Protein AF-A0A229NVD4-F1 (afdb_monomer)

Solvent-accessible surface area (backbone atoms only — not comparable to full-atom values): 8097 Å² total; per-residue (Å²): 143,60,67,66,61,53,51,52,53,49,54,51,49,52,50,51,47,49,68,70,67,54,77,81,64,85,85,70,92,68,95,64,98,63,87,69,70,80,68,64,72,58,44,69,30,41,42,34,28,68,33,91,60,48,30,34,55,80,46,78,40,77,43,49,46,81,44,98,56,54,60,33,47,46,68,29,72,39,62,38,36,42,57,75,48,65,60,34,43,21,42,41,31,34,36,22,56,48,100,84,68,48,82,53,33,40,40,35,34,29,44,35,26,34,72,69,88,52,50,50,35,67,38,78,75,46,64,39,59,96,50,45,75,46,76,78,50,54,39,30,38,37,35,69

Sequence (144 aa):
MKLGIVLVLFILLVIVASVFCGHDSRCSGSSENSSFVLVDPPEIFSIVNATNLAFTAEFFSGNVLPPYSSRLPAYGVAQLQLRSSPGSSGDVVYRSRSIYGVLVAEVSFTLYTTEFFGKGEIRNIRASGPVVVTKITANELSIS

pLDDT: mean 80.45, std 18.22, range [35.78, 97.06]

Organism: NCBI:txid1619309

Radius of gyration: 28.63 Å; Cα contacts (8 Å, |Δi|>4): 285; chains: 1; bounding box: 64×23×87 Å

Structure (mmCIF, N/CA/C/O backbone):
data_AF-A0A229NVD4-F1
#
_entry.id   AF-A0A229NVD4-F1
#
loop_
_atom_site.group_PDB
_atom_site.id
_atom_site.type_symbol
_atom_site.label_atom_id
_atom_site.label_alt_id
_atom_site.label_comp_id
_atom_site.label_asym_id
_atom_site.label_entity_id
_atom_site.label_seq_id
_atom_site.pdbx_PDB_ins_code
_atom_site.Cartn_x
_atom_site.Cartn_y
_atom_site.Cartn_z
_atom_site.occupancy
_atom_site.B_iso_or_equiv
_atom_site.auth_seq_id
_atom_site.auth_comp_id
_atom_site.auth_asym_id
_atom_site.auth_atom_id
_atom_site.pdbx_PDB_model_num
ATOM 1 N N . MET A 1 1 ? 48.797 -8.116 -70.196 1.00 56.09 1 MET A N 1
ATOM 2 C CA . MET A 1 1 ? 49.203 -7.093 -69.200 1.00 56.09 1 MET A CA 1
ATOM 3 C C . MET A 1 1 ? 48.006 -6.288 -68.664 1.00 56.09 1 MET A C 1
ATOM 5 O O . MET A 1 1 ? 48.028 -5.068 -68.694 1.00 56.09 1 MET A O 1
ATOM 9 N N . LYS A 1 2 ? 46.934 -6.941 -68.189 1.00 60.28 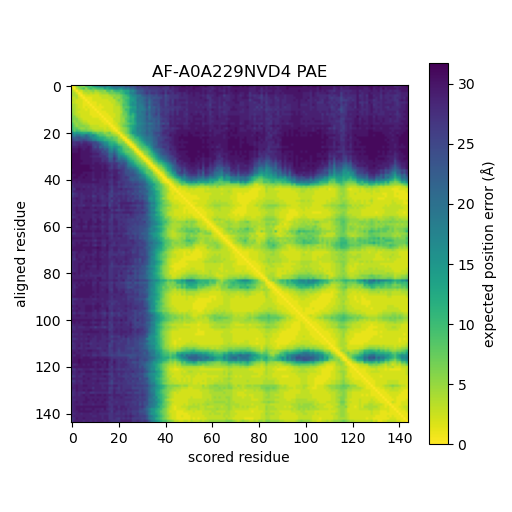2 LYS A N 1
ATOM 10 C CA . LYS A 1 2 ? 45.765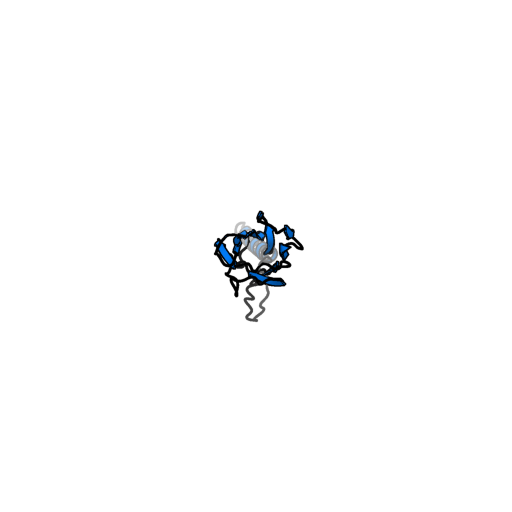 -6.246 -67.596 1.00 60.28 2 LYS A CA 1
ATOM 11 C C . LYS A 1 2 ? 45.315 -6.855 -66.262 1.00 60.28 2 LYS A C 1
ATOM 13 O O . LYS A 1 2 ? 44.740 -6.152 -65.447 1.00 60.28 2 LYS A O 1
ATOM 18 N N . LEU A 1 3 ? 45.667 -8.119 -65.999 1.00 65.81 3 LEU A N 1
ATOM 19 C CA . LEU A 1 3 ? 45.321 -8.815 -64.755 1.00 65.81 3 LEU A CA 1
ATOM 20 C C . LEU A 1 3 ? 46.042 -8.242 -63.519 1.00 65.81 3 LEU A C 1
ATOM 22 O O . LEU A 1 3 ? 45.429 -8.081 -62.473 1.00 65.81 3 LEU A O 1
ATOM 26 N N . GLY A 1 4 ? 47.328 -7.891 -63.652 1.00 75.12 4 GLY A N 1
ATOM 27 C CA . GLY A 1 4 ? 48.124 -7.367 -62.534 1.00 75.12 4 GLY A CA 1
ATOM 28 C C . GLY A 1 4 ? 47.643 -6.002 -62.037 1.00 75.12 4 GLY A C 1
ATOM 29 O O . GLY A 1 4 ? 47.584 -5.776 -60.837 1.00 75.12 4 GLY A O 1
ATOM 30 N N . ILE A 1 5 ? 47.217 -5.123 -62.950 1.00 78.62 5 ILE A N 1
ATOM 31 C CA . ILE A 1 5 ? 46.676 -3.802 -62.596 1.00 78.62 5 ILE A CA 1
ATOM 32 C C . ILE A 1 5 ? 45.346 -3.947 -61.851 1.00 78.62 5 ILE A C 1
ATOM 34 O O . ILE A 1 5 ? 45.141 -3.269 -60.852 1.00 78.62 5 ILE A O 1
ATOM 38 N N . VAL A 1 6 ? 44.476 -4.868 -62.283 1.00 78.38 6 VAL A N 1
ATOM 39 C CA . VAL A 1 6 ? 43.202 -5.142 -61.596 1.00 78.38 6 VAL A CA 1
ATOM 40 C C . VAL A 1 6 ? 43.445 -5.677 -60.184 1.00 78.38 6 VAL A C 1
ATOM 42 O O . VAL A 1 6 ? 42.773 -5.253 -59.249 1.00 78.38 6 VAL A O 1
ATOM 45 N N . LEU A 1 7 ? 44.441 -6.550 -60.010 1.00 81.00 7 LEU A N 1
ATOM 46 C CA . LEU A 1 7 ? 44.786 -7.113 -58.706 1.00 81.00 7 LEU A CA 1
ATOM 47 C C . LEU A 1 7 ? 45.343 -6.051 -57.747 1.00 81.00 7 LEU A C 1
ATOM 49 O O . LEU A 1 7 ? 44.941 -6.003 -56.588 1.00 81.00 7 LEU A O 1
ATOM 53 N N . VAL A 1 8 ? 46.199 -5.151 -58.238 1.00 82.19 8 VAL A N 1
ATOM 54 C CA . VAL A 1 8 ? 46.709 -4.023 -57.440 1.00 82.19 8 VAL A CA 1
ATOM 55 C C . VAL A 1 8 ? 45.573 -3.083 -57.038 1.00 82.19 8 VAL A C 1
ATOM 57 O O . VAL A 1 8 ? 45.501 -2.675 -55.883 1.00 82.19 8 VAL A O 1
ATOM 60 N N . LEU A 1 9 ? 44.651 -2.784 -57.955 1.00 81.75 9 LEU A N 1
ATOM 61 C CA . LEU A 1 9 ? 43.524 -1.888 -57.690 1.00 81.75 9 LEU A CA 1
ATOM 62 C C . LEU A 1 9 ? 42.536 -2.499 -56.683 1.00 81.75 9 LEU A C 1
ATOM 64 O O . LEU A 1 9 ? 42.027 -1.790 -55.819 1.00 81.75 9 LEU A O 1
ATOM 68 N N . PHE A 1 10 ? 42.330 -3.819 -56.734 1.00 80.75 10 PHE A N 1
ATOM 69 C CA . PHE A 1 10 ? 41.511 -4.549 -55.766 1.00 80.75 10 PHE A CA 1
ATOM 70 C C . PHE A 1 10 ? 42.133 -4.549 -54.364 1.00 80.75 10 PHE A C 1
ATOM 72 O O . PHE A 1 10 ? 41.445 -4.247 -53.393 1.00 80.75 10 PHE A O 1
ATOM 79 N N . ILE A 1 11 ? 43.441 -4.811 -54.249 1.00 83.31 11 ILE A N 1
ATOM 80 C CA . ILE A 1 11 ? 44.156 -4.754 -52.962 1.00 83.31 11 ILE A CA 1
ATOM 81 C C . ILE A 1 11 ? 44.088 -3.341 -52.373 1.00 83.31 11 ILE A C 1
ATOM 83 O O . ILE A 1 11 ? 43.825 -3.178 -51.183 1.00 83.31 11 ILE A O 1
ATOM 87 N N . LEU A 1 12 ? 44.270 -2.313 -53.203 1.00 83.31 12 LEU A N 1
ATOM 88 C CA . LEU A 1 12 ? 44.229 -0.924 -52.756 1.00 83.31 12 LEU A CA 1
ATOM 89 C C . LEU A 1 12 ? 42.825 -0.530 -52.271 1.00 83.31 12 LEU A C 1
ATOM 91 O O . LEU A 1 12 ? 42.696 0.139 -51.250 1.00 83.31 12 LEU A O 1
ATOM 95 N N . LEU A 1 13 ? 41.775 -1.016 -52.942 1.00 79.69 13 LEU A N 1
ATOM 96 C CA . LEU A 1 13 ? 40.386 -0.821 -52.525 1.00 79.69 13 LEU A CA 1
ATOM 97 C C . LEU A 1 13 ? 40.089 -1.517 -51.190 1.00 79.69 13 LEU A C 1
ATOM 99 O O . LEU A 1 13 ? 39.458 -0.912 -50.329 1.00 79.69 13 LEU A O 1
ATOM 103 N N . VAL A 1 14 ? 40.593 -2.738 -50.976 1.00 78.00 14 VAL A N 1
ATOM 104 C CA . VAL A 1 14 ? 40.454 -3.453 -49.693 1.00 78.00 14 VAL A CA 1
ATOM 105 C C . VAL A 1 14 ? 41.158 -2.706 -48.557 1.00 78.00 14 VAL A C 1
ATOM 107 O O . VAL A 1 14 ? 40.588 -2.579 -47.477 1.00 78.00 14 VAL A O 1
ATOM 110 N N . ILE A 1 15 ? 42.355 -2.159 -48.792 1.00 77.94 15 ILE A N 1
ATOM 111 C CA . ILE A 1 15 ? 43.084 -1.383 -47.777 1.00 77.94 15 ILE A CA 1
ATOM 112 C C . ILE A 1 15 ? 42.317 -0.103 -47.432 1.00 77.94 15 ILE A C 1
ATOM 114 O O . ILE A 1 15 ? 42.085 0.170 -46.256 1.00 77.94 15 ILE A O 1
ATOM 118 N N . VAL A 1 16 ? 41.852 0.646 -48.435 1.00 74.69 16 VAL A N 1
ATOM 119 C CA . VAL A 1 16 ? 41.035 1.853 -48.230 1.00 74.69 16 VAL A CA 1
ATOM 120 C C . VAL A 1 16 ? 39.749 1.501 -47.472 1.00 74.69 16 VAL A C 1
ATOM 122 O O . VAL A 1 16 ? 39.445 2.139 -46.469 1.00 74.69 16 VAL A O 1
ATOM 125 N N . ALA A 1 17 ? 39.046 0.434 -47.858 1.00 66.69 17 ALA A N 1
ATOM 126 C CA . ALA A 1 17 ? 37.871 -0.042 -47.135 1.00 66.69 17 ALA A CA 1
ATOM 127 C C . ALA A 1 17 ? 38.199 -0.458 -45.690 1.00 66.69 17 ALA A C 1
ATOM 129 O O . ALA A 1 17 ? 37.431 -0.139 -44.798 1.00 66.69 17 ALA A O 1
ATOM 130 N N . SER A 1 18 ? 39.343 -1.088 -45.404 1.00 63.03 18 SER A N 1
ATOM 131 C CA . SER A 1 18 ? 39.735 -1.412 -44.020 1.00 63.03 18 SER A CA 1
ATOM 132 C C . SER A 1 18 ? 40.119 -0.188 -43.184 1.00 63.03 18 SER A C 1
ATOM 134 O O . SER A 1 18 ? 39.885 -0.178 -41.980 1.00 63.03 18 SER A O 1
ATOM 136 N N . VAL A 1 19 ? 40.663 0.862 -43.807 1.00 67.38 19 VAL A N 1
ATOM 137 C CA . VAL A 1 19 ? 41.019 2.112 -43.118 1.00 67.38 19 VAL A CA 1
ATOM 138 C C . VAL A 1 19 ? 39.771 2.956 -42.842 1.00 67.38 19 VAL A C 1
ATOM 140 O O . VAL A 1 19 ? 39.679 3.563 -41.779 1.00 67.38 19 VAL A O 1
ATOM 143 N N . PHE A 1 20 ? 38.787 2.961 -43.750 1.00 59.22 20 PHE A N 1
ATOM 144 C CA . PHE A 1 20 ? 37.549 3.735 -43.588 1.00 59.22 20 PHE A CA 1
ATOM 145 C C . PHE A 1 20 ? 36.401 2.965 -42.902 1.00 59.22 20 PHE A C 1
ATOM 147 O O . PHE A 1 20 ? 35.614 3.587 -42.197 1.00 59.22 20 PHE A O 1
ATOM 154 N N . CYS A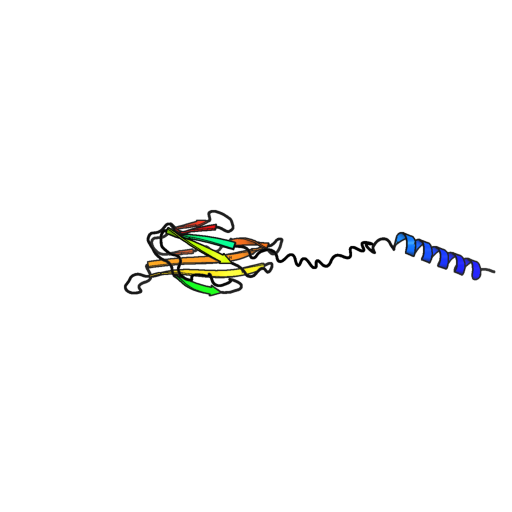 1 21 ? 36.312 1.635 -43.030 1.00 50.69 21 CYS A N 1
ATOM 155 C CA . CYS A 1 21 ? 35.349 0.789 -42.298 1.00 50.69 21 CYS A CA 1
ATOM 156 C C . CYS A 1 21 ? 35.922 0.195 -40.996 1.00 50.69 21 CYS A C 1
ATOM 158 O O . CYS A 1 21 ? 35.206 -0.487 -40.270 1.00 50.69 21 CYS A O 1
ATOM 160 N N . GLY A 1 22 ? 37.190 0.460 -40.669 1.00 47.47 22 GLY A N 1
ATOM 161 C CA . GLY A 1 22 ? 37.840 0.045 -39.419 1.00 47.47 22 GLY A CA 1
ATOM 162 C C . GLY A 1 22 ? 37.630 1.000 -38.239 1.00 47.47 22 GLY A C 1
ATOM 163 O O . GLY A 1 22 ? 38.365 0.918 -37.258 1.00 47.47 22 GLY A O 1
ATOM 164 N N . HIS A 1 23 ? 36.657 1.916 -38.324 1.00 46.22 23 HIS A N 1
ATOM 165 C CA . HIS A 1 23 ? 36.290 2.839 -37.244 1.00 46.22 23 HIS A CA 1
ATOM 166 C C . HIS A 1 23 ? 34.884 2.567 -36.685 1.00 46.22 23 HIS A C 1
ATOM 168 O O . HIS A 1 23 ? 34.161 3.493 -36.350 1.00 46.22 23 HIS A O 1
ATOM 174 N N . ASP A 1 24 ? 34.526 1.286 -36.554 1.00 49.22 24 ASP A N 1
ATOM 175 C CA . ASP A 1 24 ? 33.492 0.813 -35.614 1.00 49.22 24 ASP A CA 1
ATOM 176 C C . ASP A 1 24 ? 34.029 -0.280 -34.669 1.00 49.22 24 ASP A C 1
ATOM 178 O O . ASP A 1 24 ? 33.289 -1.024 -34.029 1.00 49.22 24 ASP A O 1
ATOM 182 N N . SER A 1 25 ? 35.351 -0.350 -34.508 1.00 45.91 25 SER A N 1
ATOM 183 C CA . SER A 1 25 ? 35.983 -1.034 -33.381 1.00 45.91 25 SER A CA 1
ATOM 184 C C . SER A 1 25 ? 36.508 0.015 -32.412 1.00 45.91 25 SER A C 1
ATOM 186 O O . SER A 1 25 ? 37.614 0.533 -32.567 1.00 45.91 25 SER A O 1
ATOM 188 N N . ARG A 1 26 ? 35.682 0.336 -31.410 1.00 41.56 26 ARG A N 1
ATOM 189 C CA . ARG A 1 26 ? 36.076 1.074 -30.207 1.00 41.56 26 ARG A CA 1
ATOM 190 C C . ARG A 1 26 ? 37.364 0.475 -29.636 1.00 41.56 26 ARG A C 1
ATOM 192 O O . ARG A 1 26 ? 37.337 -0.558 -28.971 1.00 41.56 26 ARG A O 1
ATOM 199 N N . CYS A 1 27 ? 38.478 1.165 -29.841 1.00 37.88 27 CYS A N 1
ATOM 200 C CA . CYS A 1 27 ? 39.596 1.106 -28.919 1.00 37.88 27 CYS A CA 1
ATOM 201 C C . CYS A 1 27 ? 39.141 1.737 -27.603 1.00 37.88 27 CYS A C 1
ATOM 203 O O . CYS A 1 27 ? 38.897 2.937 -27.545 1.00 37.88 27 CYS A O 1
ATOM 205 N N . SER A 1 28 ? 39.044 0.927 -26.557 1.00 36.41 28 SER A N 1
ATOM 206 C CA . SER A 1 28 ? 39.502 1.3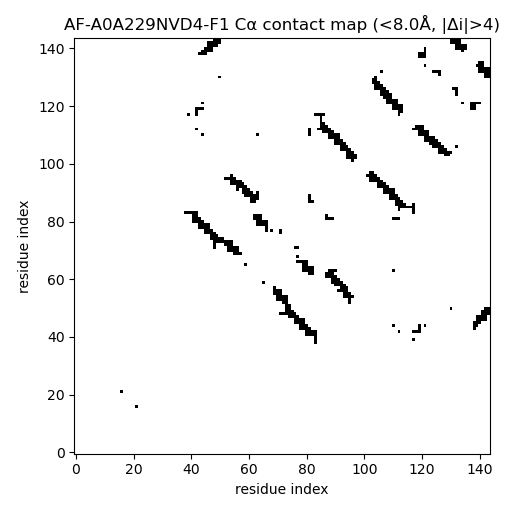31 -25.233 1.00 36.41 28 SER A CA 1
ATOM 207 C C . SER A 1 28 ? 39.819 0.071 -24.450 1.00 36.41 28 SER A C 1
ATOM 209 O O . SER A 1 28 ? 38.948 -0.561 -23.857 1.00 36.41 28 SER A O 1
ATOM 211 N N . GLY A 1 29 ? 41.102 -0.286 -24.459 1.00 41.91 29 GLY A N 1
ATOM 212 C CA . GLY A 1 29 ? 41.678 -0.969 -23.320 1.00 41.91 29 GLY A CA 1
ATOM 213 C C . GLY A 1 29 ? 41.555 -0.038 -22.119 1.00 41.91 29 GLY A C 1
ATOM 214 O O . GLY A 1 29 ? 42.358 0.873 -21.959 1.00 41.91 29 GLY A O 1
ATOM 215 N N . SER A 1 30 ? 40.534 -0.267 -21.301 1.00 35.78 30 SER A N 1
ATOM 216 C CA . SER A 1 30 ? 40.597 0.035 -19.880 1.00 35.78 30 SER A CA 1
ATOM 217 C C . SER A 1 30 ? 40.545 -1.300 -19.160 1.00 35.78 30 SER A C 1
ATOM 219 O O . SER A 1 30 ? 39.499 -1.934 -19.031 1.00 35.78 30 SER A O 1
ATOM 221 N N . SER A 1 31 ? 41.727 -1.764 -18.773 1.00 46.84 31 SER A N 1
ATOM 222 C CA . SER A 1 31 ? 41.889 -2.766 -17.736 1.00 46.84 31 SER A CA 1
ATOM 223 C C . SER A 1 31 ? 41.525 -2.111 -16.408 1.00 46.84 31 SER A C 1
ATOM 225 O O . SER A 1 31 ? 42.416 -1.671 -15.697 1.00 46.84 31 SER A O 1
ATOM 227 N N . GLU A 1 32 ? 40.242 -2.079 -16.066 1.00 40.81 32 GLU A N 1
ATOM 228 C CA . GLU A 1 32 ? 39.802 -2.152 -14.676 1.00 40.81 32 GLU A CA 1
ATOM 229 C C . GLU A 1 32 ? 38.520 -2.975 -14.629 1.00 40.81 32 GLU A C 1
ATOM 231 O O . GLU A 1 32 ? 37.506 -2.642 -15.243 1.00 40.81 32 GLU A O 1
ATOM 236 N N . ASN A 1 33 ? 38.605 -4.092 -13.909 1.00 42.56 33 ASN A N 1
ATOM 237 C CA . ASN A 1 33 ? 37.487 -4.922 -13.498 1.00 42.56 33 ASN A CA 1
ATOM 238 C C . ASN A 1 33 ? 36.386 -4.060 -12.875 1.00 42.56 33 ASN A C 1
ATOM 240 O O . ASN A 1 33 ? 36.372 -3.811 -11.675 1.00 42.56 33 ASN A O 1
ATOM 244 N N . SER A 1 34 ? 35.427 -3.643 -13.679 1.00 41.88 34 SER A N 1
ATOM 245 C CA . SER A 1 34 ? 34.122 -3.253 -13.183 1.00 41.88 34 SER A CA 1
ATOM 246 C C . SER A 1 34 ? 33.108 -3.560 -14.268 1.00 41.88 34 SER A C 1
ATOM 248 O O . SER A 1 34 ? 32.629 -2.700 -15.000 1.00 41.88 34 SER A O 1
ATOM 250 N N . SER A 1 35 ? 32.702 -4.830 -14.326 1.00 41.59 35 SER A N 1
ATOM 251 C CA . SER A 1 35 ? 31.300 -5.108 -14.610 1.00 41.59 35 SER A CA 1
ATOM 252 C C . SER A 1 35 ? 30.491 -4.464 -13.481 1.00 41.59 35 SER A C 1
ATOM 254 O O . SER A 1 35 ? 30.053 -5.133 -12.545 1.00 41.59 35 SER A O 1
ATOM 256 N N . PHE A 1 36 ? 30.344 -3.142 -13.519 1.00 39.72 36 PHE A N 1
ATOM 257 C CA . PHE A 1 36 ? 29.258 -2.499 -12.823 1.00 39.72 36 PHE A CA 1
ATOM 258 C C . PHE A 1 36 ? 28.032 -2.914 -13.622 1.00 39.72 36 PHE A C 1
ATOM 260 O O . PHE A 1 36 ? 27.645 -2.290 -14.608 1.00 39.72 36 PHE A O 1
ATOM 267 N N . VAL A 1 37 ? 27.471 -4.061 -13.240 1.00 40.97 37 VAL A N 1
ATOM 268 C CA . VAL A 1 37 ? 26.048 -4.269 -13.431 1.00 40.97 37 VAL A CA 1
ATOM 269 C C . VAL A 1 37 ? 25.449 -3.036 -12.774 1.00 40.97 37 VAL A C 1
ATOM 271 O O . VAL A 1 37 ? 25.568 -2.874 -11.560 1.00 40.97 37 VAL A O 1
ATOM 274 N N . LEU A 1 38 ? 24.914 -2.117 -13.579 1.00 39.84 38 LEU A N 1
ATOM 275 C CA . LEU A 1 38 ? 23.942 -1.152 -13.097 1.00 39.84 38 LEU A CA 1
ATOM 276 C C . LEU A 1 38 ? 22.777 -2.009 -12.607 1.00 39.84 38 LEU A C 1
ATOM 278 O O . LEU A 1 38 ? 21.843 -2.314 -13.341 1.00 39.84 38 LEU A O 1
ATOM 282 N N . VAL A 1 39 ? 22.914 -2.524 -11.387 1.00 46.12 39 VAL A N 1
ATOM 283 C CA . VAL A 1 39 ? 21.798 -3.006 -10.606 1.00 46.12 39 VAL A CA 1
ATOM 284 C C . VAL A 1 39 ? 21.076 -1.714 -10.300 1.00 46.12 39 VAL A C 1
ATOM 286 O O . VAL A 1 39 ? 21.439 -1.025 -9.347 1.00 46.12 39 VAL A O 1
ATOM 289 N N . ASP A 1 40 ? 20.157 -1.323 -11.185 1.00 53.22 40 ASP A N 1
ATOM 290 C CA . ASP A 1 40 ? 19.234 -0.240 -10.881 1.00 53.22 40 ASP A CA 1
ATOM 291 C C . ASP A 1 40 ? 18.695 -0.546 -9.482 1.00 53.22 40 ASP A C 1
ATOM 293 O O . ASP A 1 40 ? 18.187 -1.664 -9.269 1.00 53.22 40 ASP A O 1
ATOM 297 N N . PRO A 1 41 ? 18.918 0.355 -8.503 1.00 56.09 41 PRO A N 1
ATOM 298 C CA . PRO A 1 41 ? 18.549 0.089 -7.127 1.00 56.09 41 PRO A CA 1
ATOM 299 C C . PRO A 1 41 ? 17.070 -0.306 -7.105 1.00 56.09 41 PRO A C 1
ATOM 301 O O . PRO A 1 41 ? 16.283 0.268 -7.859 1.00 56.09 41 PRO A O 1
ATOM 304 N N . PRO A 1 42 ? 16.680 -1.317 -6.307 1.00 63.03 42 PRO A N 1
ATOM 305 C CA . PRO A 1 42 ? 15.287 -1.725 -6.239 1.00 63.03 42 PRO A CA 1
ATOM 306 C C . PRO A 1 42 ? 14.444 -0.504 -5.885 1.00 63.03 42 PRO A C 1
ATOM 308 O O . PRO A 1 42 ? 14.696 0.163 -4.881 1.00 63.03 42 PRO A O 1
ATOM 311 N N . GLU A 1 43 ? 13.472 -0.202 -6.737 1.00 78.00 43 GLU A N 1
ATOM 312 C CA . GLU A 1 43 ? 12.620 0.963 -6.564 1.00 78.00 43 GLU A CA 1
ATOM 313 C C . GLU A 1 43 ? 11.815 0.813 -5.266 1.00 78.00 43 GLU A C 1
ATOM 315 O O . GLU A 1 43 ? 11.134 -0.200 -5.047 1.00 78.00 43 GLU A O 1
ATOM 320 N N . ILE A 1 44 ? 11.931 1.812 -4.388 1.00 87.00 44 ILE A N 1
ATOM 321 C CA . ILE A 1 44 ? 11.309 1.813 -3.063 1.00 87.00 44 ILE A CA 1
ATOM 322 C C . ILE A 1 44 ? 10.005 2.606 -3.122 1.00 87.00 44 ILE A C 1
ATOM 324 O O . ILE A 1 44 ? 9.978 3.760 -3.550 1.00 87.00 44 ILE A O 1
ATOM 328 N N . PHE A 1 45 ? 8.938 1.991 -2.624 1.00 90.50 45 PHE A N 1
ATOM 329 C CA . PHE A 1 45 ? 7.611 2.580 -2.498 1.00 90.50 45 PHE A CA 1
ATOM 330 C C . PHE A 1 45 ? 7.284 2.798 -1.025 1.00 90.50 45 PHE A C 1
ATOM 332 O O . PHE A 1 45 ? 7.475 1.895 -0.210 1.00 90.50 45 PHE A O 1
ATOM 339 N N . SER A 1 46 ? 6.778 3.980 -0.681 1.00 93.19 46 SER A N 1
ATOM 340 C CA . SER A 1 46 ? 6.446 4.360 0.693 1.00 93.19 46 SER A CA 1
ATOM 341 C C . SER A 1 46 ? 4.934 4.410 0.892 1.00 93.19 46 SER A C 1
ATOM 343 O O . SER A 1 46 ? 4.226 5.093 0.154 1.00 93.19 46 SER A O 1
ATOM 345 N N . ILE A 1 47 ? 4.437 3.685 1.893 1.00 94.56 47 ILE A N 1
ATOM 346 C CA . ILE A 1 47 ? 3.027 3.667 2.287 1.00 94.56 47 ILE A CA 1
ATOM 347 C C . ILE A 1 47 ? 2.919 4.238 3.697 1.00 94.56 47 ILE A C 1
ATOM 349 O O . ILE A 1 47 ? 3.322 3.598 4.670 1.00 94.56 47 ILE A O 1
ATOM 353 N N . VAL A 1 48 ? 2.376 5.444 3.803 1.00 95.88 48 VAL A N 1
ATOM 354 C CA . VAL A 1 48 ? 2.175 6.167 5.057 1.00 95.88 48 VAL A CA 1
ATOM 355 C C . VAL A 1 48 ? 0.763 5.901 5.560 1.00 95.88 48 VAL A C 1
ATOM 357 O O . VAL A 1 48 ? -0.218 6.110 4.852 1.00 95.88 48 VAL A O 1
ATOM 360 N N . ASN A 1 49 ? 0.644 5.446 6.799 1.00 96.88 49 ASN A N 1
ATOM 361 C CA . ASN A 1 49 ? -0.630 5.291 7.475 1.00 96.88 49 ASN A CA 1
ATOM 362 C C . ASN A 1 49 ? -0.822 6.440 8.459 1.00 96.88 49 ASN A C 1
ATOM 364 O O . ASN A 1 49 ? -0.241 6.420 9.534 1.00 96.88 49 ASN A O 1
ATOM 368 N N . ALA A 1 50 ? -1.650 7.418 8.109 1.00 95.69 50 ALA A N 1
ATOM 369 C CA . ALA A 1 50 ? -2.029 8.541 8.960 1.00 95.69 50 ALA A CA 1
ATOM 370 C C . ALA A 1 50 ? -3.296 8.266 9.799 1.00 95.69 50 ALA A C 1
ATOM 372 O O . ALA A 1 50 ? -3.806 9.171 10.459 1.00 95.69 50 ALA A O 1
ATOM 373 N N . THR A 1 51 ? -3.803 7.029 9.798 1.00 95.56 51 THR A N 1
ATOM 374 C CA . THR A 1 51 ? -4.995 6.632 10.561 1.00 95.56 51 THR A CA 1
ATOM 375 C C . THR A 1 51 ? -4.637 6.059 11.935 1.00 95.56 51 THR A C 1
ATOM 377 O O . THR A 1 51 ? -3.503 5.646 12.194 1.00 95.56 51 THR A O 1
ATOM 380 N N . ASN A 1 52 ? -5.643 5.954 12.808 1.00 95.25 52 ASN A N 1
ATOM 381 C CA . ASN A 1 52 ? -5.550 5.211 14.069 1.00 95.25 52 ASN A CA 1
ATOM 382 C C . ASN A 1 52 ? -5.716 3.685 13.895 1.00 95.25 52 ASN A C 1
ATOM 384 O O . ASN A 1 52 ? -5.681 2.945 14.881 1.00 95.25 52 ASN A O 1
ATOM 388 N N . LEU A 1 53 ? -5.911 3.205 12.665 1.00 94.62 53 LEU A N 1
ATOM 389 C CA . LEU A 1 53 ? -6.087 1.795 12.351 1.00 94.62 53 LEU A CA 1
ATOM 390 C C . LEU A 1 53 ? -4.730 1.170 12.044 1.00 94.62 53 LEU A C 1
ATOM 392 O O . LEU A 1 53 ? -3.934 1.724 11.295 1.00 94.62 53 LEU A O 1
ATOM 396 N N . ALA A 1 54 ? -4.462 -0.017 12.582 1.00 95.31 54 ALA A N 1
ATOM 397 C CA . ALA A 1 54 ? -3.340 -0.820 12.111 1.00 95.31 54 ALA A CA 1
ATOM 398 C C . ALA A 1 54 ? -3.788 -1.663 10.914 1.00 95.31 54 ALA A C 1
ATOM 400 O O . ALA A 1 54 ? -4.864 -2.269 10.943 1.00 95.31 54 ALA A O 1
ATOM 401 N N . PHE A 1 55 ? -2.938 -1.740 9.897 1.00 95.69 55 PHE A N 1
ATOM 402 C CA . PHE A 1 55 ? -3.148 -2.585 8.732 1.00 95.69 55 PHE A CA 1
ATOM 403 C C . PHE A 1 55 ? -2.184 -3.767 8.743 1.00 95.69 55 PHE A C 1
ATOM 405 O O . PHE A 1 55 ? -1.065 -3.687 9.250 1.00 95.69 55 PHE A O 1
ATOM 412 N N . THR A 1 56 ? -2.624 -4.876 8.168 1.00 95.38 56 THR A N 1
ATOM 413 C CA . THR A 1 56 ? -1.801 -6.051 7.893 1.00 95.38 56 THR A CA 1
ATOM 414 C C . THR A 1 56 ? -1.880 -6.337 6.407 1.00 95.38 56 THR A C 1
ATOM 416 O O . THR A 1 56 ? -2.966 -6.325 5.827 1.00 95.38 56 THR A O 1
ATOM 419 N N . ALA A 1 57 ? -0.735 -6.556 5.781 1.00 92.12 57 ALA A N 1
ATOM 420 C CA . ALA A 1 57 ? -0.675 -6.990 4.408 1.00 92.12 57 ALA A CA 1
ATOM 421 C C . ALA A 1 57 ? -1.108 -8.455 4.323 1.00 92.12 57 ALA A C 1
ATOM 423 O O . ALA A 1 57 ? -0.484 -9.329 4.927 1.00 92.12 57 ALA A O 1
ATOM 424 N N . GLU A 1 58 ? -2.195 -8.708 3.600 1.00 89.12 58 GLU A N 1
ATOM 425 C CA . GLU A 1 58 ? -2.771 -10.049 3.447 1.00 89.12 58 GLU A CA 1
ATOM 426 C C . GLU A 1 58 ? -2.459 -10.665 2.082 1.00 89.12 58 GLU A C 1
ATOM 428 O O . GLU A 1 58 ? -2.477 -11.886 1.947 1.00 89.12 58 GLU A O 1
ATOM 433 N N . PHE A 1 59 ? -2.174 -9.844 1.069 1.00 87.38 59 PHE A N 1
ATOM 434 C CA . PHE A 1 59 ? -1.945 -10.326 -0.287 1.00 87.38 59 PHE A CA 1
ATOM 435 C C . PHE A 1 59 ? -0.821 -9.558 -0.974 1.00 87.38 59 PHE A C 1
ATOM 437 O O . PHE A 1 59 ? -0.808 -8.325 -0.972 1.00 87.38 59 PHE A O 1
ATOM 444 N N . PHE A 1 60 ? 0.079 -10.327 -1.584 1.00 88.62 60 PHE A N 1
ATOM 445 C CA . PHE A 1 60 ? 1.127 -9.867 -2.483 1.00 88.62 60 PHE A CA 1
ATOM 446 C C . PHE A 1 60 ? 1.123 -10.767 -3.714 1.00 88.62 60 PHE A C 1
ATOM 448 O O . PHE A 1 60 ? 1.142 -11.993 -3.579 1.00 88.62 60 PHE A O 1
ATOM 455 N N . SER A 1 61 ? 1.115 -10.177 -4.902 1.00 88.38 61 SER A N 1
ATOM 456 C CA . SER A 1 61 ? 1.242 -10.902 -6.169 1.00 88.38 61 SER A CA 1
ATOM 457 C C . SER A 1 61 ? 2.347 -10.306 -7.039 1.00 88.38 61 SER A C 1
ATOM 459 O O . SER A 1 61 ? 2.807 -9.184 -6.821 1.00 88.38 61 SER A O 1
ATOM 461 N N . GLY A 1 62 ? 2.765 -11.059 -8.058 1.00 86.50 62 GLY A N 1
ATOM 462 C CA . GLY A 1 62 ? 3.717 -10.587 -9.060 1.00 86.50 62 GLY A CA 1
ATOM 463 C C . GLY A 1 62 ? 5.145 -10.470 -8.529 1.00 86.50 62 GLY A C 1
ATOM 464 O O . GLY A 1 62 ? 5.624 -11.337 -7.800 1.00 86.50 62 GLY A O 1
ATOM 465 N N . ASN A 1 63 ? 5.830 -9.398 -8.925 1.00 84.75 63 ASN A N 1
ATOM 466 C CA . ASN A 1 63 ? 7.256 -9.183 -8.660 1.00 84.75 63 ASN A CA 1
ATOM 467 C C . ASN A 1 63 ? 7.527 -8.358 -7.388 1.00 84.75 63 ASN A C 1
ATOM 469 O O . ASN A 1 63 ? 8.642 -7.867 -7.199 1.00 84.75 63 ASN A O 1
ATOM 473 N N . VAL A 1 64 ? 6.526 -8.169 -6.525 1.00 84.00 64 VAL A N 1
ATOM 474 C CA . VAL A 1 64 ? 6.682 -7.442 -5.257 1.00 84.00 64 VAL A CA 1
ATOM 475 C C . VAL A 1 64 ? 7.500 -8.286 -4.282 1.00 84.00 64 VAL A C 1
ATOM 477 O O . VAL A 1 64 ? 7.194 -9.453 -4.037 1.00 84.00 64 VAL A O 1
ATOM 480 N N . LEU A 1 65 ? 8.538 -7.690 -3.701 1.00 83.31 65 LEU A N 1
ATOM 481 C CA . LEU A 1 65 ? 9.246 -8.277 -2.573 1.00 83.31 65 LEU A CA 1
ATOM 482 C C . LEU A 1 65 ? 8.405 -8.076 -1.305 1.00 83.31 65 LEU A C 1
ATOM 484 O O . LEU A 1 65 ? 7.921 -6.963 -1.069 1.00 83.31 65 LEU A O 1
ATOM 488 N N . PRO A 1 66 ? 8.222 -9.119 -0.477 1.00 76.81 66 PRO A N 1
ATOM 489 C CA . PRO A 1 66 ? 7.469 -8.982 0.759 1.00 76.81 66 PRO A CA 1
ATOM 490 C C . PRO A 1 66 ? 8.127 -7.922 1.659 1.00 76.81 66 PRO A C 1
ATOM 492 O O . PRO A 1 66 ? 9.358 -7.882 1.756 1.00 76.81 66 PRO A O 1
ATOM 495 N N . PRO A 1 67 ? 7.340 -7.053 2.319 1.00 77.50 67 PRO A N 1
ATOM 496 C CA . PRO A 1 67 ? 7.887 -6.059 3.227 1.00 77.50 67 PRO A CA 1
ATOM 497 C C . PRO A 1 67 ? 8.545 -6.744 4.423 1.00 77.50 67 PRO A C 1
ATOM 499 O O . PRO A 1 67 ? 8.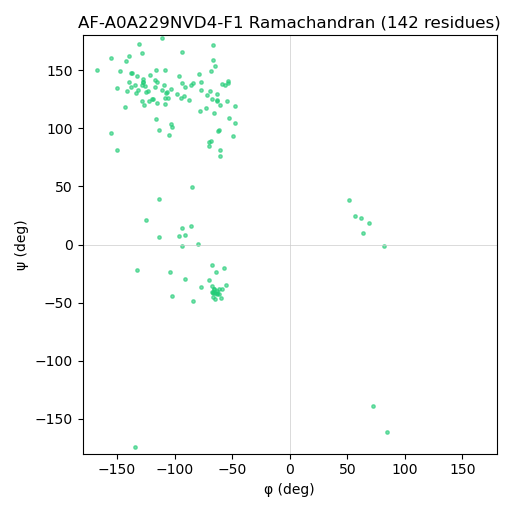128 -7.822 4.850 1.00 77.50 67 PRO A O 1
ATOM 502 N N . TYR A 1 68 ? 9.523 -6.065 5.024 1.00 73.94 68 TYR A N 1
ATOM 503 C CA . TYR A 1 68 ? 10.170 -6.531 6.254 1.00 73.94 68 TYR A CA 1
ATOM 504 C C . TYR A 1 68 ? 9.159 -6.782 7.387 1.00 73.94 68 TYR A C 1
ATOM 506 O O . TYR A 1 68 ? 9.303 -7.713 8.174 1.00 73.94 68 TYR A O 1
ATOM 514 N N . SER A 1 69 ? 8.108 -5.960 7.444 1.00 82.88 69 SER A N 1
ATOM 515 C CA . SER A 1 69 ? 6.964 -6.137 8.331 1.00 82.88 69 SER A CA 1
ATOM 516 C C . SER A 1 69 ? 5.694 -6.220 7.497 1.00 82.88 69 SER A C 1
ATOM 518 O O . SER A 1 69 ? 5.365 -5.283 6.774 1.00 82.88 69 SER A O 1
ATOM 520 N N . SER A 1 70 ? 4.934 -7.305 7.650 1.00 85.94 70 SER A N 1
ATOM 521 C CA . SER A 1 70 ? 3.577 -7.397 7.099 1.00 85.94 70 SER A CA 1
ATOM 522 C C . SER A 1 70 ? 2.612 -6.429 7.786 1.00 85.94 70 SER A C 1
ATOM 524 O O . SER A 1 70 ? 1.553 -6.124 7.248 1.00 85.94 70 SER A O 1
ATOM 526 N N . ARG A 1 71 ? 2.960 -5.919 8.971 1.00 92.50 71 ARG A N 1
ATOM 527 C CA . ARG A 1 71 ? 2.149 -4.955 9.709 1.00 92.50 71 ARG A CA 1
ATOM 528 C C . ARG A 1 71 ? 2.557 -3.528 9.360 1.00 92.50 71 ARG A C 1
ATOM 530 O O . ARG A 1 71 ? 3.719 -3.161 9.532 1.00 92.50 71 ARG A O 1
ATOM 537 N N . LEU A 1 72 ? 1.573 -2.724 8.976 1.00 94.50 72 LEU A N 1
ATOM 538 C CA . LEU A 1 72 ? 1.650 -1.274 8.852 1.00 94.50 72 LEU A CA 1
ATOM 539 C C . LEU A 1 72 ? 0.960 -0.658 10.085 1.00 94.50 72 LEU A C 1
ATOM 541 O O . LEU A 1 72 ? -0.274 -0.670 10.173 1.00 94.50 72 LEU A O 1
ATOM 545 N N . PRO A 1 73 ? 1.725 -0.202 11.095 1.00 94.88 73 PRO A N 1
ATOM 546 C CA . PRO A 1 73 ? 1.149 0.315 12.331 1.00 94.88 73 PRO A CA 1
ATOM 547 C C . PRO A 1 73 ? 0.372 1.617 12.098 1.00 94.88 73 PRO A C 1
ATOM 549 O O . PRO A 1 73 ? 0.582 2.305 11.098 1.00 94.88 73 PRO A O 1
ATOM 552 N N . ALA A 1 74 ? -0.532 1.938 13.029 1.00 94.62 74 ALA A N 1
ATOM 553 C CA . ALA A 1 74 ? -1.187 3.244 13.088 1.00 94.62 74 ALA A CA 1
ATOM 554 C C . ALA A 1 74 ? -0.127 4.350 13.175 1.00 94.62 74 ALA A C 1
ATOM 556 O O . ALA A 1 74 ? 0.850 4.190 13.911 1.00 94.62 74 ALA A O 1
ATOM 557 N N . TYR A 1 75 ? -0.312 5.439 12.427 1.00 95.31 75 TYR A N 1
ATOM 558 C CA . TYR A 1 75 ? 0.656 6.545 12.339 1.00 95.31 75 TYR A CA 1
ATOM 559 C C . TYR A 1 75 ? 2.068 6.119 11.883 1.00 95.31 75 TYR A C 1
ATOM 561 O O . TYR A 1 75 ? 3.059 6.769 12.214 1.00 95.31 75 TYR A O 1
ATOM 569 N N . GLY A 1 76 ? 2.171 4.999 11.162 1.00 93.62 76 GLY A N 1
ATOM 570 C CA . GLY A 1 76 ? 3.428 4.389 10.735 1.00 93.62 76 GLY A CA 1
ATOM 571 C C . GLY A 1 76 ? 3.690 4.470 9.235 1.00 93.62 76 GLY A C 1
ATOM 572 O O . GLY A 1 76 ? 2.858 4.930 8.458 1.00 93.62 76 GLY A O 1
ATOM 573 N N . VAL A 1 77 ? 4.853 3.963 8.823 1.00 93.31 77 VAL A N 1
ATOM 574 C CA . VAL A 1 77 ? 5.265 3.881 7.415 1.00 93.31 77 VAL A CA 1
ATOM 575 C C . VAL A 1 77 ? 5.704 2.456 7.094 1.00 93.31 77 VAL A C 1
ATOM 577 O O . VAL A 1 77 ? 6.410 1.829 7.885 1.00 93.31 77 VAL A O 1
ATOM 580 N N . ALA A 1 78 ? 5.299 1.948 5.933 1.00 91.81 78 ALA A N 1
ATOM 581 C CA . ALA A 1 78 ? 5.812 0.713 5.355 1.00 91.81 78 ALA A CA 1
ATOM 582 C C . ALA A 1 78 ? 6.547 1.018 4.052 1.00 91.81 78 ALA A C 1
ATOM 584 O O . ALA A 1 78 ? 6.088 1.822 3.242 1.00 91.81 78 ALA A O 1
ATOM 585 N N . GLN A 1 79 ? 7.673 0.342 3.845 1.00 91.81 79 GLN A N 1
ATOM 586 C CA . GLN A 1 79 ? 8.414 0.387 2.592 1.00 91.81 79 GLN A CA 1
ATOM 587 C C . GLN A 1 79 ? 8.2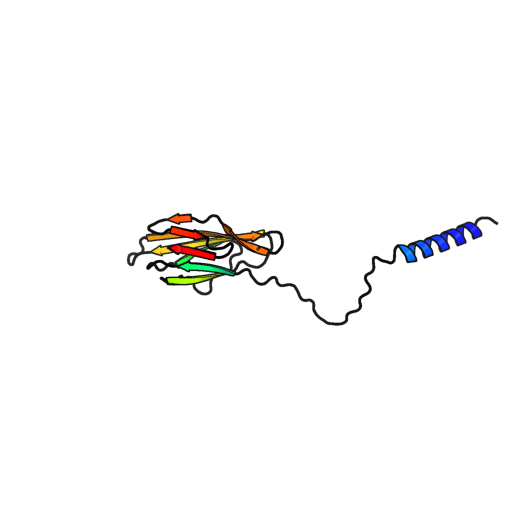39 -0.933 1.851 1.00 91.81 79 GLN A C 1
ATOM 589 O O . GLN A 1 79 ? 8.414 -2.011 2.423 1.00 91.81 79 GLN A O 1
ATOM 594 N N . LEU A 1 80 ? 7.883 -0.833 0.577 1.00 89.50 80 LEU A N 1
ATOM 595 C CA . LEU A 1 80 ? 7.722 -1.954 -0.338 1.00 89.50 80 LEU A CA 1
ATOM 596 C C . LEU A 1 80 ? 8.752 -1.831 -1.451 1.00 89.50 80 LEU A C 1
ATOM 598 O O . LEU A 1 80 ? 9.144 -0.727 -1.823 1.00 89.50 80 LEU A O 1
ATOM 602 N N . GLN A 1 81 ? 9.181 -2.967 -1.984 1.00 88.31 81 GLN A N 1
ATOM 603 C CA . GLN A 1 81 ? 10.139 -3.008 -3.080 1.00 88.31 81 GLN A CA 1
ATOM 604 C C . GLN A 1 81 ? 9.579 -3.867 -4.204 1.00 88.31 81 GLN A C 1
ATOM 606 O O . GLN A 1 81 ? 8.992 -4.922 -3.962 1.00 88.31 81 GLN A O 1
ATOM 611 N N . LEU A 1 82 ? 9.783 -3.430 -5.440 1.00 86.19 82 LEU A N 1
ATOM 612 C CA . LEU A 1 82 ? 9.611 -4.276 -6.616 1.00 86.19 82 LEU A CA 1
ATOM 613 C C . LEU A 1 82 ? 10.955 -4.893 -6.980 1.00 86.19 82 LEU A C 1
ATOM 615 O O . LEU A 1 82 ? 11.991 -4.227 -6.943 1.00 86.19 82 LEU A O 1
ATOM 619 N N . ARG A 1 83 ? 10.950 -6.172 -7.359 1.00 77.56 83 ARG A N 1
ATOM 620 C CA . ARG A 1 83 ? 12.138 -6.807 -7.926 1.00 77.56 83 ARG A CA 1
ATOM 621 C C . ARG A 1 83 ? 12.504 -6.056 -9.208 1.00 77.56 83 ARG A C 1
ATOM 623 O O . ARG A 1 83 ? 11.679 -5.965 -10.113 1.00 77.56 83 ARG A O 1
ATOM 630 N N . SER A 1 84 ? 13.711 -5.492 -9.246 1.00 66.50 84 SER A N 1
ATOM 631 C CA . SER A 1 84 ? 14.174 -4.616 -10.329 1.00 66.50 84 SER A CA 1
ATOM 632 C C . SER A 1 84 ? 14.209 -5.373 -11.662 1.00 66.50 84 SER A C 1
ATOM 634 O O . SER A 1 84 ? 15.118 -6.153 -11.937 1.00 66.50 84 SER A O 1
ATOM 636 N N . SER A 1 85 ? 13.157 -5.195 -12.457 1.00 69.81 85 SER A N 1
ATOM 637 C CA . SER A 1 85 ? 13.071 -5.586 -13.861 1.00 69.81 85 SER A CA 1
ATOM 638 C C . SER A 1 85 ? 12.126 -4.603 -14.559 1.00 69.81 85 SER A C 1
ATOM 640 O O . SER A 1 85 ? 11.054 -4.321 -14.005 1.00 69.81 85 SER A O 1
ATOM 642 N N . PRO A 1 86 ? 12.477 -4.080 -15.746 1.00 72.38 86 PRO A N 1
ATOM 643 C CA . PRO A 1 86 ? 11.593 -3.219 -16.528 1.00 72.38 86 PRO A CA 1
ATOM 644 C C . PRO A 1 86 ? 10.229 -3.876 -16.766 1.00 72.38 86 PRO A C 1
ATOM 646 O O . PRO A 1 86 ? 10.160 -5.087 -16.985 1.00 72.38 86 PRO A O 1
ATOM 649 N N . GLY A 1 87 ? 9.153 -3.086 -16.700 1.00 75.12 87 GLY A N 1
ATOM 650 C CA . GLY A 1 87 ? 7.786 -3.574 -16.924 1.00 75.12 87 GLY A CA 1
ATOM 651 C C . GLY A 1 87 ? 7.258 -4.512 -15.831 1.00 75.12 87 GLY A C 1
ATOM 652 O O . GLY A 1 87 ? 6.304 -5.254 -16.062 1.00 75.12 87 GL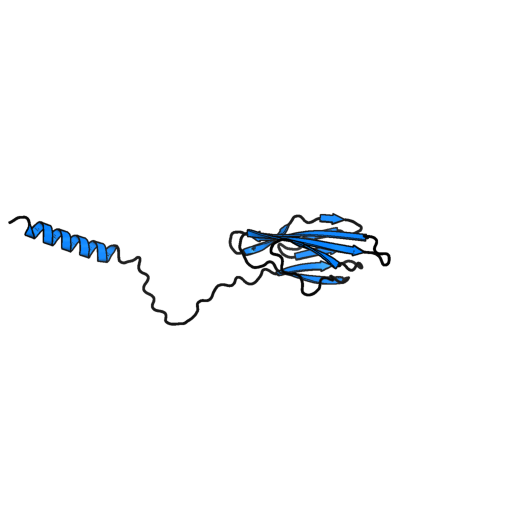Y A O 1
ATOM 653 N N . SER A 1 88 ? 7.874 -4.517 -14.646 1.00 85.56 88 SER A N 1
ATOM 654 C CA . SER A 1 88 ? 7.406 -5.336 -13.529 1.00 85.56 88 SER A CA 1
ATOM 655 C C . SER A 1 88 ? 6.212 -4.703 -12.844 1.00 85.56 88 SER A C 1
ATOM 657 O O . SER A 1 88 ? 6.121 -3.487 -12.686 1.00 85.56 88 SER A O 1
ATOM 659 N N . SER A 1 89 ? 5.324 -5.555 -12.352 1.00 89.81 89 SER A N 1
ATOM 660 C CA . SER A 1 89 ? 4.213 -5.136 -11.519 1.00 89.81 89 SER A CA 1
ATOM 661 C C . SER A 1 89 ? 3.985 -6.107 -10.373 1.00 89.81 89 SER A C 1
ATOM 663 O O . SER A 1 89 ? 4.448 -7.254 -10.384 1.00 89.81 89 SER A O 1
ATOM 665 N N . GLY A 1 90 ? 3.259 -5.639 -9.370 1.00 90.88 90 GLY A N 1
ATOM 666 C CA . GLY A 1 90 ? 2.648 -6.531 -8.406 1.00 90.88 90 GLY A CA 1
ATOM 667 C C . GLY A 1 90 ? 1.625 -5.827 -7.540 1.00 90.88 90 GLY A C 1
ATOM 668 O O . GLY A 1 90 ? 1.709 -4.620 -7.295 1.00 90.88 90 GLY A O 1
ATOM 669 N N . ASP A 1 91 ? 0.633 -6.595 -7.115 1.00 93.19 91 ASP A N 1
ATOM 670 C CA . ASP A 1 91 ? -0.490 -6.081 -6.350 1.00 93.19 91 ASP A CA 1
ATOM 671 C C . ASP A 1 91 ? -0.253 -6.279 -4.863 1.00 93.19 91 ASP A C 1
ATOM 673 O O . ASP A 1 91 ? 0.330 -7.273 -4.423 1.00 93.19 91 ASP A O 1
ATOM 677 N N . VAL A 1 92 ? -0.736 -5.317 -4.088 1.00 93.81 92 VAL A N 1
ATOM 678 C CA . VAL A 1 92 ? -0.602 -5.289 -2.639 1.00 93.81 92 VAL A CA 1
ATOM 679 C C . VAL A 1 92 ? -1.959 -4.981 -2.033 1.00 93.81 92 VAL A C 1
ATOM 681 O O . VAL A 1 92 ? -2.635 -4.045 -2.462 1.00 93.81 92 VAL A O 1
ATOM 684 N N . VAL A 1 93 ? -2.350 -5.758 -1.021 1.00 95.50 93 VAL A N 1
ATOM 685 C CA . VAL A 1 93 ? -3.584 -5.536 -0.256 1.00 95.50 93 VAL A CA 1
ATOM 686 C C . VAL A 1 93 ? -3.275 -5.467 1.231 1.00 95.50 93 VAL A C 1
ATOM 688 O O . VAL A 1 93 ? -2.806 -6.433 1.837 1.00 95.50 93 VAL A O 1
ATOM 691 N N . TYR A 1 94 ? -3.612 -4.327 1.823 1.00 95.75 94 TYR A N 1
ATOM 692 C CA . TYR A 1 94 ? -3.604 -4.077 3.254 1.00 95.75 94 TYR A CA 1
ATOM 693 C C . TYR A 1 94 ? -5.025 -4.105 3.802 1.00 95.75 94 TYR A C 1
ATOM 695 O O . TYR A 1 94 ? -5.927 -3.468 3.261 1.00 95.75 94 TYR A O 1
ATOM 703 N N . ARG A 1 95 ? -5.225 -4.800 4.920 1.00 96.88 95 ARG A N 1
ATOM 704 C CA . ARG A 1 95 ? -6.513 -4.871 5.615 1.00 96.88 95 ARG A CA 1
ATOM 705 C C . ARG A 1 95 ? -6.369 -4.503 7.075 1.00 96.88 95 ARG A C 1
ATOM 707 O O . ARG A 1 95 ? -5.412 -4.897 7.739 1.00 96.88 95 ARG A O 1
ATOM 714 N N . SER A 1 96 ? -7.348 -3.766 7.577 1.00 97.00 96 SER A N 1
ATOM 715 C CA . SER A 1 96 ? -7.534 -3.531 8.999 1.00 97.00 96 SER A CA 1
ATOM 716 C C . SER A 1 96 ? -8.734 -4.329 9.483 1.00 97.00 96 SER A C 1
ATOM 718 O O . SER A 1 96 ? -9.805 -4.301 8.870 1.00 97.00 96 SER A O 1
ATOM 720 N N . ARG A 1 97 ? -8.556 -5.055 10.585 1.00 95.88 97 ARG A N 1
ATOM 721 C CA . ARG A 1 97 ? -9.603 -5.856 11.220 1.00 95.88 97 ARG A CA 1
ATOM 722 C C . ARG A 1 97 ? -9.802 -5.394 12.656 1.00 95.88 97 ARG A C 1
ATOM 724 O O . ARG A 1 97 ? -8.850 -5.008 13.329 1.00 95.88 97 ARG A O 1
ATOM 731 N N . SER A 1 98 ? -11.044 -5.454 13.121 1.00 93.06 98 SER A N 1
ATOM 732 C CA . SER A 1 98 ? -11.379 -5.229 14.527 1.00 93.06 98 SER A CA 1
ATOM 733 C C . SER A 1 98 ? -10.812 -6.341 15.417 1.00 93.06 98 SER A C 1
ATOM 735 O O . SER A 1 98 ? -10.384 -7.391 14.933 1.00 93.06 98 SER A O 1
ATOM 737 N N . ILE A 1 99 ? -10.901 -6.153 16.736 1.00 90.75 99 ILE A N 1
ATOM 738 C CA . ILE A 1 99 ? -10.529 -7.172 17.733 1.00 90.75 99 ILE A CA 1
ATOM 739 C C . ILE A 1 99 ? -11.299 -8.496 17.574 1.00 90.75 99 ILE A C 1
ATOM 741 O O . ILE A 1 99 ? -10.835 -9.530 18.038 1.00 90.75 99 ILE A O 1
ATOM 745 N N . TYR A 1 100 ? -12.447 -8.474 16.889 1.00 94.00 100 TYR A N 1
ATOM 746 C CA . TYR A 1 100 ? -13.279 -9.646 16.607 1.00 94.00 100 TYR A CA 1
ATOM 747 C C . TYR A 1 100 ? -13.014 -10.252 15.215 1.00 94.00 100 TYR A C 1
ATOM 749 O O . TYR A 1 100 ? -13.760 -11.117 14.767 1.00 94.00 100 TYR A O 1
ATOM 757 N N . GLY A 1 101 ? -11.998 -9.775 14.484 1.00 92.19 101 GLY A N 1
ATOM 758 C CA . GLY A 1 101 ? -11.635 -10.271 13.148 1.00 92.19 101 GLY A CA 1
ATOM 759 C C . GLY A 1 101 ? -12.466 -9.710 11.984 1.00 92.19 101 GLY A C 1
ATOM 760 O O . GLY A 1 101 ? -12.185 -10.018 10.822 1.00 92.19 101 GLY A O 1
ATOM 761 N N . VAL A 1 102 ? -13.456 -8.855 12.266 1.00 94.75 102 VAL A N 1
ATOM 762 C CA . VAL A 1 102 ? -14.299 -8.201 11.246 1.00 94.75 102 VAL A CA 1
ATOM 763 C C . VAL A 1 102 ? -13.481 -7.178 10.458 1.00 94.75 102 VAL A C 1
ATOM 765 O O . VAL A 1 102 ? -12.788 -6.367 11.071 1.00 94.75 102 VAL A O 1
ATOM 768 N N . LEU A 1 103 ? -13.576 -7.204 9.125 1.00 96.50 103 LEU A N 1
ATOM 769 C CA . LEU A 1 103 ? -12.927 -6.236 8.234 1.00 96.50 103 LEU A CA 1
ATOM 770 C C . LEU A 1 103 ? -13.487 -4.825 8.478 1.00 96.50 103 LEU A C 1
ATOM 772 O O . LEU A 1 103 ? -14.691 -4.613 8.374 1.00 96.50 103 LEU A O 1
ATOM 776 N N . VAL A 1 104 ? -12.605 -3.879 8.801 1.00 96.50 104 VAL A N 1
ATOM 777 C CA . VAL A 1 104 ? -12.939 -2.466 9.051 1.00 96.50 104 VAL A CA 1
ATOM 778 C C . VAL A 1 104 ? -12.573 -1.606 7.848 1.00 96.50 104 VAL A C 1
ATOM 780 O O . VAL A 1 104 ? -13.358 -0.755 7.442 1.00 96.50 104 VAL A O 1
ATOM 783 N N . ALA A 1 105 ? -11.387 -1.834 7.280 1.00 96.88 105 ALA A N 1
ATOM 784 C CA . ALA A 1 105 ? -10.881 -1.097 6.130 1.00 96.88 105 ALA A CA 1
ATOM 785 C C . ALA A 1 105 ? -10.004 -1.993 5.249 1.00 96.88 105 ALA A C 1
ATOM 787 O O . ALA A 1 105 ? -9.312 -2.883 5.748 1.00 96.88 105 ALA A O 1
ATOM 788 N N . GLU A 1 106 ? -9.998 -1.725 3.948 1.00 97.06 106 GLU A N 1
ATOM 789 C CA . GLU A 1 106 ? -9.115 -2.374 2.976 1.00 97.06 106 GLU A CA 1
ATOM 790 C C . GLU A 1 106 ? -8.519 -1.317 2.053 1.00 97.06 106 GLU A C 1
ATOM 792 O O . GLU A 1 106 ? -9.228 -0.424 1.591 1.00 97.06 106 GLU A O 1
ATOM 797 N N . VAL A 1 107 ? -7.226 -1.441 1.774 1.00 96.88 107 VAL A N 1
ATOM 798 C CA . VAL A 1 107 ? -6.497 -0.622 0.811 1.00 96.88 107 VAL A CA 1
ATOM 799 C C . VAL A 1 107 ? -5.756 -1.558 -0.133 1.00 96.88 107 VAL A C 1
ATOM 801 O O . VAL A 1 107 ? -4.962 -2.385 0.312 1.00 96.88 107 VAL A O 1
ATOM 804 N N . SER A 1 108 ? -6.000 -1.424 -1.433 1.00 96.56 108 SER A N 1
ATOM 805 C CA . SER A 1 108 ? -5.323 -2.205 -2.466 1.00 96.56 108 SER A CA 1
ATOM 806 C C . SER A 1 108 ? -4.725 -1.301 -3.530 1.00 96.56 108 SER A C 1
ATOM 808 O O . SER A 1 108 ? -5.351 -0.319 -3.927 1.00 96.56 108 SER A O 1
ATOM 810 N N . PHE A 1 109 ? -3.550 -1.647 -4.031 1.00 95.31 109 PHE A N 1
ATOM 811 C CA . PHE A 1 109 ? -2.882 -0.907 -5.096 1.00 95.31 109 PHE A CA 1
ATOM 812 C C . PHE A 1 109 ? -1.930 -1.819 -5.865 1.00 95.31 109 PHE A C 1
ATOM 814 O O . PHE A 1 109 ? -1.504 -2.861 -5.369 1.00 95.31 109 PHE A O 1
ATOM 821 N N . THR A 1 110 ? -1.575 -1.394 -7.071 1.00 94.06 110 THR A N 1
ATOM 822 C CA . THR A 1 110 ? -0.574 -2.052 -7.908 1.00 94.06 110 THR A CA 1
ATOM 823 C C . THR A 1 110 ? 0.691 -1.205 -7.898 1.00 94.06 110 THR A C 1
ATOM 825 O O . THR A 1 110 ? 0.649 -0.013 -8.210 1.00 94.06 110 THR A O 1
ATOM 828 N N . LEU A 1 111 ? 1.821 -1.813 -7.560 1.00 91.88 111 LEU A N 1
ATOM 829 C CA . LEU A 1 111 ? 3.138 -1.239 -7.798 1.00 91.88 111 LEU A CA 1
ATOM 830 C C . LEU A 1 111 ? 3.548 -1.563 -9.239 1.00 91.88 111 LEU A C 1
ATOM 832 O O . LEU A 1 111 ? 3.325 -2.682 -9.704 1.00 91.88 111 LEU A O 1
ATOM 836 N N . TYR A 1 112 ? 4.144 -0.609 -9.945 1.00 89.44 112 TYR A N 1
ATOM 837 C CA . TYR A 1 112 ? 4.533 -0.750 -11.348 1.00 89.44 112 TYR A CA 1
ATOM 838 C C . TYR A 1 112 ? 5.901 -0.108 -11.601 1.00 89.44 112 TYR A C 1
ATOM 840 O O . TYR A 1 112 ? 6.159 0.975 -11.084 1.00 89.44 112 TYR A O 1
ATOM 848 N N . THR A 1 113 ? 6.758 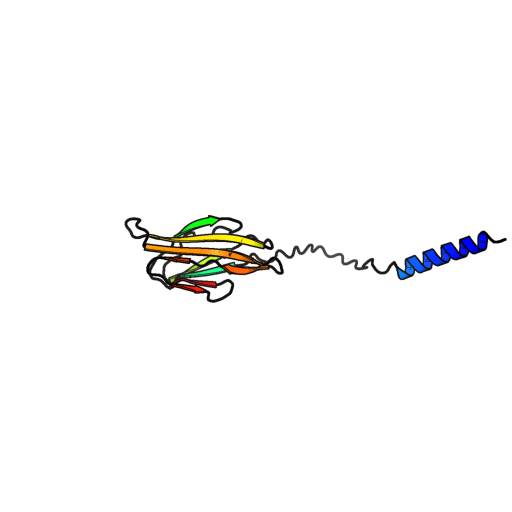-0.727 -12.413 1.00 85.88 113 THR A N 1
ATOM 849 C CA . THR A 1 113 ? 7.963 -0.089 -12.970 1.00 85.88 113 THR A CA 1
ATOM 850 C C . THR A 1 113 ? 7.790 0.160 -14.462 1.00 85.88 113 THR A C 1
ATOM 852 O O . THR A 1 113 ? 7.286 -0.686 -15.203 1.00 85.88 113 THR A O 1
ATOM 855 N N . THR A 1 114 ? 8.212 1.331 -14.938 1.00 75.06 114 THR A N 1
ATOM 856 C CA . THR A 1 114 ? 8.166 1.637 -16.372 1.00 75.06 114 THR A CA 1
ATOM 857 C C . THR A 1 114 ? 9.152 0.780 -17.170 1.00 75.06 114 THR A C 1
ATOM 859 O O . THR A 1 114 ? 10.225 0.418 -16.690 1.00 75.06 114 THR A O 1
ATOM 862 N N . GLU A 1 115 ? 8.803 0.478 -18.424 1.00 68.56 115 GLU A N 1
ATOM 863 C CA . GLU A 1 115 ? 9.659 -0.278 -19.358 1.00 68.56 115 GLU A CA 1
ATOM 864 C C . GLU A 1 115 ? 10.957 0.468 -19.707 1.00 68.56 115 GLU A C 1
ATOM 866 O O . GLU A 1 115 ? 11.965 -0.145 -20.045 1.00 68.56 115 GLU A O 1
ATOM 871 N N . PHE A 1 116 ? 10.949 1.796 -19.576 1.00 57.62 116 PHE A N 1
ATOM 872 C CA . PHE A 1 116 ? 12.097 2.656 -19.832 1.00 57.62 116 PHE A CA 1
ATOM 873 C C . PHE A 1 116 ? 12.524 3.338 -18.529 1.00 57.62 116 PHE A C 1
ATOM 875 O O . PHE A 1 116 ? 11.727 4.044 -17.908 1.00 57.62 116 PHE A O 1
ATOM 882 N N . PHE A 1 117 ? 13.779 3.119 -18.124 1.00 57.31 117 PHE A N 1
ATOM 883 C CA . PHE A 1 117 ? 14.446 3.753 -16.974 1.00 57.31 117 PHE A CA 1
ATOM 884 C C . PHE A 1 117 ? 13.841 3.486 -15.582 1.00 57.31 117 PHE A C 1
ATOM 886 O O . PHE A 1 117 ? 14.051 4.286 -14.674 1.00 57.31 117 PHE A O 1
ATOM 893 N N . GLY A 1 118 ? 13.093 2.391 -15.402 1.00 59.34 118 GLY A N 1
ATOM 894 C CA . GLY A 1 118 ? 12.829 1.802 -14.080 1.00 59.34 118 GLY A CA 1
ATOM 895 C C . GLY A 1 118 ? 12.034 2.644 -13.074 1.00 59.34 118 GLY A C 1
ATOM 896 O O . GLY A 1 118 ? 11.932 2.236 -11.921 1.00 59.34 118 GLY A O 1
ATOM 897 N N . LYS A 1 119 ? 11.442 3.781 -13.467 1.00 75.50 119 LYS A N 1
ATOM 898 C CA . LYS A 1 119 ? 10.699 4.640 -12.532 1.00 75.50 119 LYS A CA 1
ATOM 899 C C . LYS A 1 119 ? 9.488 3.906 -11.965 1.00 75.50 119 LYS A C 1
ATOM 901 O O . LYS A 1 119 ? 8.673 3.365 -12.719 1.00 75.50 119 LYS A O 1
ATOM 906 N N . GLY A 1 120 ? 9.364 3.926 -10.642 1.00 83.88 120 GLY A N 1
ATOM 907 C CA . GLY A 1 120 ? 8.244 3.350 -9.918 1.00 83.88 120 GLY A CA 1
ATOM 908 C C . GLY A 1 120 ? 7.000 4.209 -9.981 1.00 83.88 120 GLY A C 1
ATOM 909 O O . GLY A 1 120 ? 7.048 5.429 -9.825 1.00 83.88 120 GLY A O 1
ATOM 910 N N . GLU A 1 121 ? 5.856 3.560 -10.139 1.00 89.44 121 GLU A N 1
ATOM 911 C CA . GLU A 1 121 ? 4.561 4.193 -10.006 1.00 89.44 121 GLU A CA 1
ATOM 912 C C . GLU A 1 121 ? 3.570 3.319 -9.230 1.00 89.44 121 GLU A C 1
ATOM 914 O O . GLU A 1 121 ? 3.422 2.128 -9.492 1.00 89.44 121 GLU A O 1
ATOM 919 N N . ILE A 1 122 ? 2.832 3.937 -8.307 1.00 92.06 122 ILE A N 1
ATOM 920 C CA . ILE A 1 122 ? 1.662 3.342 -7.657 1.00 92.06 122 ILE A CA 1
ATOM 921 C C . ILE A 1 122 ? 0.415 3.627 -8.502 1.00 92.06 122 ILE A C 1
ATOM 923 O O . ILE A 1 122 ? 0.099 4.786 -8.802 1.00 92.06 122 ILE A O 1
ATOM 927 N N . ARG A 1 123 ? -0.308 2.572 -8.882 1.00 92.81 123 ARG A N 1
ATOM 928 C CA . ARG A 1 123 ? -1.505 2.607 -9.738 1.00 92.81 123 ARG A CA 1
ATOM 929 C C . ARG A 1 123 ? -2.652 1.801 -9.126 1.00 92.81 123 ARG A C 1
ATOM 931 O O . ARG A 1 123 ? -2.476 1.113 -8.126 1.00 92.81 123 ARG A O 1
ATOM 938 N N . ASN A 1 124 ? -3.832 1.890 -9.746 1.00 94.88 124 ASN A N 1
ATOM 939 C CA . ASN A 1 124 ? -5.021 1.098 -9.396 1.00 94.88 124 ASN A CA 1
ATOM 940 C C . ASN A 1 124 ? -5.389 1.154 -7.904 1.00 94.88 124 ASN A C 1
ATOM 942 O O . ASN A 1 124 ? -5.795 0.153 -7.318 1.00 94.88 124 ASN A O 1
ATOM 946 N N . ILE A 1 125 ? -5.229 2.327 -7.291 1.00 96.50 125 ILE A N 1
ATOM 947 C CA . ILE A 1 125 ? -5.482 2.534 -5.867 1.00 96.50 125 ILE A CA 1
ATOM 948 C C . ILE A 1 125 ? -6.981 2.394 -5.603 1.00 96.50 125 ILE A C 1
ATOM 950 O O . ILE A 1 125 ? -7.799 3.076 -6.223 1.00 96.50 125 ILE A O 1
ATOM 954 N N . ARG A 1 126 ? -7.341 1.515 -4.671 1.00 96.88 126 ARG A N 1
ATOM 955 C CA . ARG A 1 126 ? -8.706 1.334 -4.178 1.00 96.88 126 ARG A CA 1
ATOM 956 C C . ARG A 1 126 ? -8.687 1.298 -2.662 1.00 96.88 126 ARG A C 1
ATOM 958 O O . ARG A 1 126 ? -7.756 0.774 -2.054 1.00 96.88 126 ARG A O 1
ATOM 965 N N . ALA A 1 127 ? -9.736 1.850 -2.077 1.00 96.56 127 ALA A N 1
ATOM 966 C CA . ALA A 1 127 ? -9.927 1.908 -0.644 1.00 96.56 127 ALA A CA 1
ATOM 967 C C . ALA A 1 127 ? -11.381 1.574 -0.313 1.00 96.56 127 ALA A C 1
ATOM 969 O O . ALA A 1 127 ? -12.287 1.885 -1.089 1.00 96.56 127 ALA A O 1
ATOM 970 N N . SER A 1 128 ? -11.601 0.942 0.833 1.00 96.69 128 SER A N 1
ATOM 971 C CA . SER A 1 128 ? -12.929 0.701 1.389 1.00 96.69 128 SER A CA 1
ATOM 972 C C . SER A 1 128 ? -12.916 0.861 2.906 1.00 96.69 128 SER A C 1
ATOM 974 O O . SER A 1 128 ? -11.869 0.738 3.546 1.00 96.69 128 SER A O 1
ATOM 976 N N . GLY A 1 129 ? -14.094 1.116 3.478 1.00 94.38 129 GLY A N 1
ATOM 977 C CA . GLY A 1 129 ? -14.238 1.445 4.894 1.00 94.38 129 GLY A CA 1
ATOM 978 C C . GLY A 1 129 ? -14.017 2.938 5.173 1.00 94.38 129 GLY A C 1
ATOM 979 O O . GLY A 1 129 ? -14.128 3.756 4.259 1.00 94.38 129 GLY A O 1
ATOM 980 N N . PRO A 1 130 ? -13.740 3.317 6.432 1.00 94.12 130 PRO A N 1
ATOM 981 C CA . PRO A 1 130 ? -13.617 4.709 6.859 1.00 94.12 130 PRO A CA 1
ATOM 982 C C . PRO A 1 130 ? -12.205 5.262 6.602 1.00 94.12 130 PRO A C 1
ATOM 984 O O . PRO A 1 130 ? -11.582 5.794 7.514 1.00 94.12 130 PRO A O 1
ATOM 987 N N . VAL A 1 131 ? -11.679 5.084 5.388 1.00 96.12 131 VAL A N 1
ATOM 988 C CA . VAL A 1 131 ? -10.344 5.564 5.003 1.00 96.12 131 VAL A CA 1
ATOM 989 C C . VAL A 1 131 ? -10.352 6.167 3.608 1.00 96.12 131 VAL A C 1
ATOM 991 O O . VAL A 1 131 ? -11.079 5.728 2.716 1.00 96.12 131 VAL A O 1
ATOM 994 N N . VAL A 1 132 ? -9.500 7.159 3.419 1.00 95.75 132 VAL A N 1
ATOM 995 C CA . VAL A 1 132 ? -9.229 7.831 2.156 1.00 95.75 132 VAL A CA 1
ATOM 996 C C . VAL A 1 132 ? -7.772 7.588 1.805 1.00 95.75 132 VAL A C 1
ATOM 998 O O . VAL A 1 132 ? -6.900 7.569 2.668 1.00 95.75 132 VAL A O 1
ATOM 1001 N N . VAL A 1 133 ? -7.495 7.383 0.522 1.00 96.25 133 VAL A N 1
ATOM 1002 C CA . VAL A 1 133 ? -6.133 7.144 0.057 1.00 96.25 133 VAL A CA 1
ATOM 1003 C C . VAL A 1 133 ? -5.737 8.230 -0.924 1.00 96.25 133 VAL A C 1
ATOM 1005 O O . VAL A 1 133 ? -6.415 8.458 -1.924 1.00 96.25 133 VAL A O 1
ATOM 1008 N N . THR A 1 134 ? -4.617 8.883 -0.633 1.00 95.81 134 THR A N 1
ATOM 1009 C CA . THR A 1 134 ? -4.072 9.982 -1.424 1.00 95.81 134 THR A CA 1
ATOM 1010 C C . THR A 1 134 ? -2.700 9.596 -1.949 1.00 95.81 134 THR A C 1
ATOM 1012 O O . THR A 1 134 ? -1.806 9.231 -1.187 1.00 95.81 134 THR A O 1
ATOM 1015 N N . LYS A 1 135 ? -2.515 9.690 -3.265 1.00 94.38 135 LYS A N 1
ATOM 1016 C CA . LYS A 1 135 ? -1.200 9.548 -3.893 1.00 94.38 135 LYS A CA 1
ATOM 1017 C C . LYS A 1 135 ? -0.428 10.857 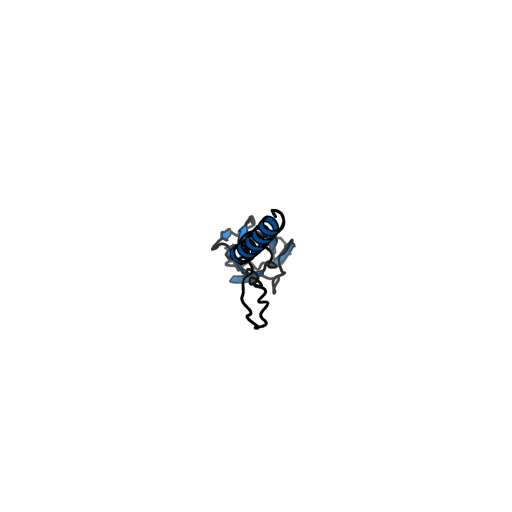-3.703 1.00 94.38 135 LYS A C 1
ATOM 1019 O O . LYS A 1 135 ? -0.859 11.884 -4.221 1.00 94.38 135 LYS A O 1
ATOM 1024 N N . ILE A 1 136 ? 0.668 10.819 -2.942 1.00 92.50 136 ILE A N 1
ATOM 1025 C CA . ILE A 1 136 ? 1.497 12.001 -2.648 1.00 92.50 136 ILE A CA 1
ATOM 1026 C C . ILE A 1 136 ? 2.485 12.226 -3.793 1.00 92.50 136 ILE A C 1
ATOM 1028 O O . ILE A 1 136 ? 2.591 13.327 -4.330 1.00 92.50 136 ILE A O 1
ATOM 1032 N N . THR A 1 137 ? 3.181 11.165 -4.199 1.00 91.00 137 THR A N 1
ATOM 1033 C CA . THR A 1 137 ? 4.141 11.180 -5.310 1.00 91.00 137 THR A CA 1
ATOM 1034 C C . THR A 1 137 ? 3.914 9.966 -6.216 1.00 91.00 137 THR A C 1
ATOM 1036 O O . THR A 1 137 ? 2.963 9.204 -6.043 1.00 91.00 137 THR A O 1
ATOM 1039 N N . ALA A 1 138 ? 4.779 9.753 -7.211 1.00 87.50 138 ALA A N 1
ATOM 1040 C CA . ALA A 1 138 ? 4.725 8.542 -8.027 1.00 87.50 138 ALA A CA 1
ATOM 1041 C C . ALA A 1 138 ? 4.891 7.260 -7.187 1.00 87.50 138 ALA A C 1
ATOM 1043 O O . ALA A 1 138 ? 4.183 6.287 -7.446 1.00 87.50 138 ALA A O 1
ATOM 1044 N N . ASN A 1 139 ? 5.756 7.286 -6.169 1.00 89.62 139 ASN A N 1
ATOM 1045 C CA . ASN A 1 139 ? 6.139 6.142 -5.339 1.00 89.62 139 ASN A CA 1
ATOM 1046 C C . ASN A 1 139 ? 5.680 6.249 -3.871 1.00 89.62 139 ASN A C 1
ATOM 1048 O O . ASN A 1 139 ? 6.029 5.390 -3.064 1.00 89.62 139 ASN A O 1
ATOM 1052 N N . GLU A 1 140 ? 4.888 7.264 -3.518 1.00 93.31 140 GLU A N 1
ATOM 1053 C CA . GLU A 1 140 ? 4.398 7.486 -2.156 1.00 93.31 140 GLU A CA 1
ATOM 1054 C C . GLU A 1 140 ? 2.869 7.579 -2.087 1.00 93.31 140 GLU A C 1
ATOM 1056 O O . GLU A 1 140 ? 2.225 8.327 -2.834 1.00 93.31 140 GLU A O 1
ATOM 1061 N N . LEU A 1 141 ? 2.295 6.831 -1.145 1.00 95.25 141 LEU A N 1
ATOM 1062 C CA . LEU A 1 141 ? 0.865 6.730 -0.878 1.00 95.25 141 LEU A CA 1
ATOM 1063 C C . LEU A 1 141 ? 0.584 7.045 0.593 1.00 95.25 141 LEU A C 1
ATOM 1065 O O . LEU A 1 141 ? 1.267 6.522 1.468 1.00 95.25 141 LEU A O 1
ATOM 1069 N N . SER A 1 142 ? -0.455 7.826 0.870 1.00 96.75 142 SER A N 1
ATOM 1070 C CA . SER A 1 142 ? -0.938 8.089 2.228 1.00 96.75 142 SER A CA 1
ATOM 1071 C C . SER A 1 142 ? -2.361 7.580 2.424 1.00 96.75 142 SER A C 1
ATOM 1073 O O . SER A 1 142 ? -3.216 7.772 1.559 1.00 96.75 142 SER A O 1
ATOM 1075 N N . ILE A 1 143 ? -2.599 6.924 3.558 1.00 96.81 143 ILE A N 1
ATOM 1076 C CA . ILE A 1 143 ? -3.896 6.426 4.020 1.00 96.81 143 ILE A CA 1
ATOM 1077 C C . ILE A 1 143 ? -4.330 7.315 5.187 1.00 96.81 143 ILE A C 1
ATOM 1079 O O . ILE A 1 143 ? -3.613 7.386 6.183 1.00 96.81 143 ILE A O 1
ATOM 1083 N N . SER A 1 144 ? -5.482 7.973 5.082 1.00 94.69 144 SER A N 1
ATOM 1084 C CA . SER A 1 144 ? -5.990 8.966 6.044 1.00 94.69 144 SER A CA 1
ATOM 1085 C C . SER A 1 144 ? -7.445 8.739 6.412 1.00 94.69 144 SER A C 1
ATOM 1087 O O . SER A 1 144 ? -8.206 8.369 5.492 1.00 94.69 144 SER A O 1
#

Mean predicted aligned error: 14.03 Å

Nearest PDB structures (foldseek):
  6le0-assembly1_A  TM=5.392E-01  e=9.380E-01  Streptomyces koyangensis
  5bu3-assembly2_D  TM=5.214E-01  e=3.042E+00  Streptomyces rugosporus
  6nnw-assembly1_B  TM=2.449E-01  e=3.218E-01  Streptomyces longisporoflavus

Foldseek 3Di:
DVVVVVVVVVVVVVVVCCVVVVPVDDDDPDPDDDPPPPPVDFDKFKEFEQAQFKKFKDDKDWQKDDWPGSIAHHRGMTIITGRDDAFTKMKIKIFTADPVRHTAKIWIWMWTFHNPPGDIAIHPIDMDHPWDKDDPDRRYIYID

Secondary structure (DSSP, 8-state):
--HHHHHHHHHHHHHHHHHHS--SS--------------PPPPEEEEEE-SSS-EEEEEE-TTEEPPS-SEE-TT-EEEEEE-S-TT-EEEEEEEEE-TTS-EEEEEEEEEEE-TTTT-EEEEEEEEESS--EEE-SSSEEEE-